Protein AF-A0A4U1GKJ1-F1 (afdb_monomer_lite)

pLDDT: mean 80.23, std 10.22, range [48.22, 91.81]

Secondary structure (DSSP, 8-state):
-EEEEEEE-HHHHHHHHHHHHHHH-SSTHHHHHHHHHHHHHHHHHHHHHHH-SS--PPEEEEEETTEEEEESSHHHHHHHHHHHHHTT---EEEEEEEETTEEEEEE--

Radius of gyration: 13.36 Å; chains: 1; bounding box: 30×27×37 Å

Foldseek 3Di:
DAWPDKQAALVRVLVVCLVVLVVAAPDPQANVQSVVLSVVLVVVQVVCVVPPPPDWFWWKWKHFHRHIDIDRDPVVVVVVQVVVVVVVRNIWIWIWTDDPNMITIGTDD

Structure (mmCIF, N/CA/C/O backbone):
data_AF-A0A4U1GKJ1-F1
#
_entry.id   AF-A0A4U1GKJ1-F1
#
loop_
_atom_site.group_PDB
_atom_site.id
_atom_site.type_symbol
_atom_site.label_atom_id
_atom_site.label_alt_id
_atom_site.label_comp_id
_atom_site.label_asym_id
_atom_site.label_entity_id
_atom_site.label_seq_id
_atom_site.pdbx_PDB_ins_code
_atom_site.Cartn_x
_atom_site.Cartn_y
_atom_site.Cartn_z
_atom_site.occupancy
_atom_site.B_iso_or_equiv
_atom_site.auth_seq_id
_atom_site.auth_comp_id
_atom_site.auth_asym_id
_atom_site.auth_atom_id
_atom_site.pdbx_PDB_model_num
ATOM 1 N N . MET A 1 1 ? -7.819 7.825 -9.983 1.00 61.06 1 MET A N 1
ATOM 2 C CA . MET A 1 1 ? -7.729 7.022 -8.746 1.00 61.06 1 MET A CA 1
ATOM 3 C C . MET A 1 1 ? -8.843 5.998 -8.770 1.00 61.06 1 MET A C 1
ATOM 5 O O . MET A 1 1 ? -9.983 6.384 -9.004 1.00 61.06 1 MET A O 1
ATOM 9 N N . ALA A 1 2 ? -8.516 4.720 -8.601 1.00 76.94 2 ALA A N 1
ATOM 10 C CA . ALA A 1 2 ? -9.495 3.637 -8.594 1.00 76.94 2 ALA A CA 1
ATOM 11 C C . ALA A 1 2 ? -9.497 2.987 -7.211 1.00 76.94 2 ALA A C 1
ATOM 13 O O . ALA A 1 2 ? -8.462 2.508 -6.744 1.00 76.94 2 ALA A O 1
ATOM 14 N N . THR A 1 3 ? -10.639 3.006 -6.529 1.00 84.19 3 THR A N 1
ATOM 15 C CA . THR A 1 3 ? -10.783 2.313 -5.249 1.00 84.19 3 THR A CA 1
ATOM 16 C C . THR A 1 3 ? -10.776 0.812 -5.503 1.00 84.19 3 THR A C 1
ATOM 18 O O . THR A 1 3 ? -11.626 0.299 -6.224 1.00 84.19 3 THR A O 1
ATOM 21 N N . ILE A 1 4 ? -9.799 0.119 -4.922 1.00 88.38 4 ILE A N 1
ATOM 22 C CA . ILE A 1 4 ? -9.590 -1.315 -5.136 1.00 88.38 4 ILE A CA 1
ATOM 23 C C . ILE A 1 4 ? -10.440 -2.124 -4.155 1.00 88.38 4 ILE A C 1
ATOM 25 O O . ILE A 1 4 ? -11.023 -3.138 -4.530 1.00 88.38 4 ILE A O 1
ATOM 29 N N . ALA A 1 5 ? -10.530 -1.677 -2.899 1.00 89.25 5 ALA A N 1
ATOM 30 C CA . ALA A 1 5 ? -11.404 -2.279 -1.897 1.00 89.25 5 ALA A CA 1
ATOM 31 C C . ALA A 1 5 ? -11.675 -1.327 -0.719 1.00 89.25 5 ALA A C 1
ATOM 33 O O . ALA A 1 5 ? -10.843 -0.487 -0.375 1.00 89.25 5 ALA A O 1
ATOM 34 N N . THR A 1 6 ? -12.833 -1.486 -0.075 1.00 90.88 6 THR A N 1
ATOM 35 C CA . THR A 1 6 ? -13.279 -0.701 1.091 1.00 90.88 6 THR A CA 1
ATOM 36 C C . THR A 1 6 ? -13.829 -1.609 2.192 1.00 90.88 6 THR A C 1
ATOM 38 O O . THR A 1 6 ? -14.013 -2.811 1.988 1.00 90.88 6 THR A O 1
ATOM 41 N N . ASN A 1 7 ? -14.104 -1.037 3.371 1.00 88.50 7 ASN A N 1
ATOM 42 C CA . ASN A 1 7 ? -14.719 -1.735 4.506 1.00 88.50 7 ASN A CA 1
ATOM 43 C C . ASN A 1 7 ? -13.944 -2.979 4.983 1.00 88.50 7 ASN A C 1
ATOM 45 O O . ASN A 1 7 ? -14.524 -3.962 5.460 1.00 88.50 7 ASN A O 1
ATOM 49 N N . LEU A 1 8 ? -12.617 -2.946 4.868 1.00 88.06 8 LEU A N 1
ATOM 50 C CA . LEU A 1 8 ? -11.751 -4.072 5.193 1.00 88.06 8 LEU A CA 1
ATOM 51 C C . LEU A 1 8 ? -11.449 -4.120 6.695 1.00 88.06 8 LEU A C 1
ATOM 53 O O . LEU A 1 8 ? -11.178 -3.105 7.335 1.00 88.06 8 LEU A O 1
ATOM 57 N N . THR A 1 9 ? -11.464 -5.322 7.266 1.00 88.69 9 THR A N 1
ATOM 58 C CA . THR A 1 9 ? -10.767 -5.593 8.533 1.00 88.69 9 THR A CA 1
ATOM 59 C C . THR A 1 9 ? -9.263 -5.645 8.274 1.00 88.69 9 THR A C 1
ATOM 61 O O . THR A 1 9 ? -8.858 -5.859 7.131 1.00 88.69 9 THR A O 1
ATOM 64 N N . LEU A 1 10 ? -8.430 -5.537 9.316 1.00 83.44 10 LEU A N 1
ATOM 65 C CA . LEU A 1 10 ? -6.976 -5.692 9.172 1.00 83.44 10 LEU A CA 1
ATOM 66 C C . LEU A 1 10 ? -6.623 -7.001 8.444 1.00 83.44 10 LEU A C 1
ATOM 68 O O . LEU A 1 10 ? -5.926 -6.981 7.442 1.00 83.44 10 LEU A O 1
ATOM 72 N N . SER A 1 11 ? -7.211 -8.130 8.848 1.00 84.69 11 SER A N 1
ATOM 73 C CA . SER A 1 11 ? -7.002 -9.425 8.180 1.00 84.69 11 SER A CA 1
ATOM 74 C C . SER A 1 11 ? -7.358 -9.428 6.685 1.00 84.69 11 SER A C 1
ATOM 76 O O . SER A 1 11 ? -6.656 -10.047 5.886 1.00 84.69 11 SER A O 1
ATOM 78 N N . LYS A 1 12 ? -8.422 -8.719 6.285 1.00 89.62 12 LYS A N 1
ATOM 79 C CA . LYS A 1 12 ? -8.823 -8.596 4.876 1.00 89.62 12 LYS A CA 1
ATOM 80 C C . LYS A 1 12 ? -7.918 -7.640 4.101 1.00 89.62 12 LYS A C 1
ATOM 82 O O . LYS A 1 12 ? -7.656 -7.896 2.931 1.00 89.62 12 LYS A O 1
ATOM 87 N N . LEU A 1 13 ? -7.416 -6.584 4.744 1.00 87.75 13 LEU A N 1
ATOM 88 C CA . LEU A 1 13 ? -6.394 -5.713 4.166 1.00 87.75 13 LEU A CA 1
ATOM 89 C C . LEU A 1 13 ? -5.125 -6.513 3.853 1.00 87.75 13 LEU A C 1
ATOM 91 O O . LEU A 1 13 ? -4.641 -6.445 2.731 1.00 87.75 13 LEU A O 1
ATOM 95 N N . ILE A 1 14 ? -4.653 -7.336 4.794 1.00 87.06 14 ILE A N 1
ATOM 96 C CA . ILE A 1 14 ? -3.470 -8.192 4.611 1.00 87.06 14 ILE A CA 1
ATOM 97 C C . ILE A 1 14 ? -3.656 -9.130 3.422 1.00 87.06 14 ILE A C 1
ATOM 99 O O . ILE A 1 14 ? -2.789 -9.221 2.556 1.00 87.06 14 ILE A O 1
ATOM 103 N N . ALA A 1 15 ? -4.798 -9.819 3.362 1.00 86.19 15 ALA A N 1
ATOM 104 C CA . ALA A 1 15 ? -5.107 -10.699 2.242 1.00 86.19 15 ALA A CA 1
ATOM 105 C C . ALA A 1 15 ? -5.084 -9.936 0.908 1.00 86.19 15 ALA A C 1
ATOM 107 O O . ALA A 1 15 ? -4.486 -10.415 -0.054 1.00 86.19 15 ALA A O 1
ATOM 108 N N . LYS A 1 16 ? -5.659 -8.725 0.873 1.00 89.62 16 LYS A N 1
ATOM 109 C CA . LYS A 1 16 ? -5.713 -7.915 -0.345 1.00 89.62 16 LYS A CA 1
ATOM 110 C C . LYS A 1 16 ? -4.347 -7.369 -0.761 1.00 89.62 16 LYS A C 1
ATOM 112 O O . LYS A 1 16 ? -4.030 -7.396 -1.944 1.00 89.62 16 LYS A O 1
ATOM 117 N N . MET A 1 17 ? -3.517 -6.935 0.186 1.00 88.00 17 MET A N 1
ATOM 118 C CA . MET A 1 17 ? -2.135 -6.526 -0.090 1.00 88.00 17 MET A CA 1
ATOM 119 C C . MET A 1 17 ? -1.323 -7.694 -0.660 1.00 88.00 17 MET A C 1
ATOM 121 O O . MET A 1 17 ? -0.610 -7.524 -1.640 1.00 88.00 17 MET A O 1
ATOM 125 N N . ARG A 1 18 ? -1.481 -8.913 -0.131 1.00 85.88 18 ARG A N 1
ATOM 126 C CA . ARG A 1 18 ? -0.790 -10.095 -0.680 1.00 85.88 18 ARG A CA 1
ATOM 127 C C . ARG A 1 18 ? -1.246 -10.444 -2.094 1.00 85.88 18 ARG A C 1
ATOM 129 O O . ARG A 1 18 ? -0.416 -10.829 -2.909 1.00 85.88 18 ARG A O 1
ATOM 136 N N . GLU A 1 19 ? -2.537 -10.313 -2.382 1.00 87.50 19 GLU A N 1
ATOM 137 C CA . GLU A 1 19 ? -3.085 -10.492 -3.732 1.00 87.50 19 GLU A CA 1
ATOM 138 C C . GLU A 1 19 ? -2.478 -9.471 -4.705 1.00 87.50 19 GLU A C 1
ATOM 140 O O . GLU A 1 19 ? -1.886 -9.864 -5.704 1.00 87.50 19 GLU A O 1
ATOM 145 N N . ILE A 1 20 ? -2.509 -8.182 -4.352 1.00 88.06 20 ILE A N 1
ATOM 146 C CA . ILE A 1 20 ? -1.944 -7.098 -5.171 1.00 88.06 20 ILE A CA 1
ATOM 147 C C . ILE A 1 20 ? -0.440 -7.284 -5.391 1.00 88.06 20 ILE A C 1
ATOM 149 O O . ILE A 1 20 ? 0.042 -7.128 -6.513 1.00 88.06 20 ILE A O 1
ATOM 153 N N . ALA A 1 21 ? 0.304 -7.624 -4.335 1.00 85.38 21 ALA A N 1
ATOM 154 C CA . ALA A 1 21 ? 1.732 -7.892 -4.431 1.00 85.38 21 ALA A CA 1
ATOM 155 C C . ALA A 1 21 ? 1.999 -9.082 -5.358 1.00 85.38 21 ALA A C 1
ATOM 157 O O . ALA A 1 21 ? 2.890 -9.002 -6.186 1.00 85.38 21 ALA A O 1
ATOM 158 N N . LYS A 1 22 ? 1.194 -10.148 -5.302 1.00 83.62 22 LYS A N 1
ATOM 159 C CA . LYS A 1 22 ? 1.332 -11.305 -6.200 1.00 83.62 22 LYS A CA 1
ATOM 160 C C . LYS A 1 22 ? 1.001 -10.982 -7.662 1.00 83.62 22 LYS A C 1
ATOM 162 O O . LYS A 1 22 ? 1.585 -11.577 -8.558 1.00 83.62 22 LYS A O 1
ATOM 167 N N . GLU A 1 23 ? 0.045 -10.091 -7.903 1.00 82.06 23 GLU A N 1
ATOM 168 C CA . GLU A 1 23 ? -0.344 -9.663 -9.254 1.00 82.06 23 GLU A CA 1
ATOM 169 C C . GLU A 1 23 ? 0.634 -8.660 -9.871 1.00 82.06 23 GLU A C 1
ATOM 171 O O . GLU A 1 23 ? 0.721 -8.554 -11.093 1.00 82.06 23 GLU A O 1
ATOM 176 N N . THR A 1 24 ? 1.324 -7.887 -9.031 1.00 73.25 24 THR A N 1
ATOM 177 C CA . THR A 1 24 ? 2.216 -6.804 -9.465 1.00 73.25 24 THR A CA 1
ATOM 178 C C . THR A 1 24 ? 3.681 -7.232 -9.459 1.00 73.25 24 THR A C 1
ATOM 180 O O . THR A 1 24 ? 4.437 -6.786 -10.311 1.00 73.25 24 THR A O 1
ATOM 183 N N . ALA A 1 25 ? 4.091 -8.079 -8.515 1.00 66.12 25 ALA A N 1
ATOM 184 C CA . ALA A 1 25 ? 5.475 -8.485 -8.354 1.00 66.12 25 ALA A CA 1
ATOM 185 C C . ALA A 1 25 ? 5.761 -9.807 -9.064 1.00 66.12 25 ALA A C 1
ATOM 187 O O . ALA A 1 25 ? 5.102 -10.821 -8.838 1.00 66.12 25 ALA A O 1
ATOM 188 N N . GLU A 1 26 ? 6.818 -9.809 -9.866 1.00 68.19 26 GLU A N 1
ATOM 189 C CA . GLU A 1 26 ? 7.356 -11.019 -10.490 1.00 68.19 26 GLU A CA 1
ATOM 190 C C . GLU A 1 26 ? 8.122 -11.894 -9.478 1.00 68.19 26 GLU A C 1
ATOM 192 O O . GLU A 1 26 ? 8.442 -13.049 -9.760 1.00 68.19 26 GLU A O 1
ATOM 197 N N . SER A 1 27 ? 8.402 -11.357 -8.284 1.00 60.94 27 SER A N 1
ATOM 198 C CA . SER A 1 27 ? 9.306 -11.942 -7.301 1.00 60.94 27 SER A CA 1
ATOM 199 C C . SER A 1 27 ? 8.673 -12.169 -5.930 1.00 60.94 27 SER A C 1
ATOM 201 O O . SER A 1 27 ? 7.904 -11.361 -5.407 1.00 60.94 27 SER A O 1
ATOM 203 N N . THR A 1 28 ? 9.071 -13.268 -5.286 1.00 66.00 28 THR A N 1
ATOM 204 C CA . THR A 1 28 ? 8.632 -13.645 -3.935 1.00 66.00 28 THR A CA 1
ATOM 205 C C . THR A 1 28 ? 9.072 -12.666 -2.844 1.00 66.00 28 THR A C 1
ATOM 207 O O . THR A 1 28 ? 8.474 -12.672 -1.769 1.00 66.00 28 THR A O 1
ATOM 210 N N . TYR A 1 29 ? 10.072 -11.812 -3.098 1.00 68.94 29 TYR A N 1
ATOM 211 C CA . TYR A 1 29 ? 10.543 -10.808 -2.132 1.00 68.94 29 TYR A CA 1
ATOM 212 C C . TYR A 1 29 ? 9.469 -9.765 -1.796 1.00 68.94 29 TYR A C 1
ATOM 214 O O . TYR A 1 29 ? 9.273 -9.449 -0.624 1.00 68.94 29 TYR A O 1
ATOM 222 N N . ALA A 1 30 ? 8.665 -9.351 -2.779 1.00 67.06 30 ALA A N 1
ATOM 223 C CA . ALA A 1 30 ? 7.553 -8.426 -2.556 1.00 67.06 30 ALA A CA 1
ATOM 224 C C . ALA A 1 30 ? 6.482 -8.980 -1.602 1.00 67.06 30 ALA A C 1
ATOM 226 O O . ALA A 1 30 ? 5.809 -8.223 -0.907 1.00 67.06 30 ALA A O 1
ATOM 227 N N . LEU A 1 31 ? 6.327 -10.306 -1.525 1.00 69.81 31 LEU A N 1
ATOM 228 C CA . LEU A 1 31 ? 5.392 -10.932 -0.588 1.00 69.81 31 LEU A CA 1
ATOM 229 C C . LEU A 1 31 ? 5.898 -10.885 0.859 1.00 69.81 31 LEU A C 1
ATOM 231 O O . LEU A 1 31 ? 5.078 -10.860 1.776 1.00 69.81 31 LEU A O 1
ATOM 235 N N . SER A 1 32 ? 7.219 -10.907 1.059 1.00 71.31 32 SER A N 1
ATOM 236 C CA . SER A 1 32 ? 7.841 -10.802 2.381 1.00 71.31 32 SER A CA 1
ATOM 237 C C . SER A 1 32 ? 7.812 -9.361 2.885 1.00 71.31 32 SER A C 1
ATOM 239 O O . SER A 1 32 ? 7.391 -9.124 4.016 1.00 71.31 32 SER A O 1
ATOM 241 N N . ASP A 1 33 ? 8.174 -8.400 2.034 1.00 76.25 33 ASP A N 1
ATOM 242 C CA . ASP A 1 33 ? 8.138 -6.971 2.374 1.00 76.25 33 ASP A CA 1
ATOM 243 C C . ASP A 1 33 ? 6.710 -6.513 2.703 1.00 76.25 33 ASP A C 1
ATOM 245 O O . ASP A 1 33 ? 6.489 -5.816 3.693 1.00 76.25 33 ASP A O 1
ATOM 249 N N . ALA A 1 34 ? 5.708 -7.014 1.970 1.00 78.19 34 ALA A N 1
ATOM 250 C CA . ALA A 1 34 ? 4.310 -6.681 2.229 1.00 78.19 34 ALA A CA 1
ATOM 251 C C . ALA A 1 34 ? 3.833 -7.121 3.626 1.00 78.19 34 ALA A C 1
ATOM 253 O O . ALA A 1 34 ? 2.943 -6.491 4.195 1.00 78.19 34 ALA A O 1
ATOM 254 N N . LEU A 1 35 ? 4.398 -8.196 4.193 1.00 75.44 35 LEU A N 1
ATOM 255 C CA . LEU A 1 35 ? 4.082 -8.623 5.562 1.00 75.44 35 LEU A CA 1
ATOM 256 C C . LEU A 1 35 ? 4.686 -7.676 6.604 1.00 75.44 35 LEU A C 1
ATOM 258 O O . LEU A 1 35 ? 4.033 -7.389 7.607 1.00 75.44 35 LEU A O 1
ATOM 262 N N . TYR A 1 36 ? 5.896 -7.176 6.354 1.00 79.38 36 TYR A N 1
ATOM 263 C CA . TYR A 1 36 ? 6.531 -6.178 7.211 1.00 79.38 36 TYR A CA 1
ATOM 264 C C . TYR A 1 36 ? 5.772 -4.845 7.166 1.00 79.38 36 TYR A C 1
ATOM 266 O O . TYR A 1 36 ? 5.433 -4.289 8.210 1.00 79.38 36 TYR A O 1
ATOM 274 N N . ASP A 1 37 ? 5.398 -4.387 5.968 1.00 82.38 37 ASP A N 1
ATOM 275 C CA 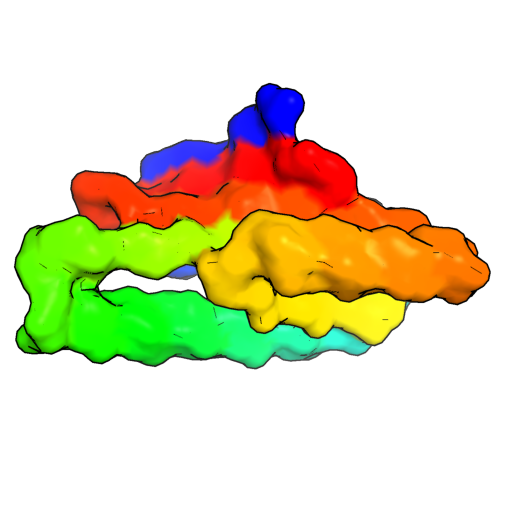. ASP A 1 37 ? 4.595 -3.173 5.776 1.00 82.38 37 ASP A CA 1
ATOM 276 C C . ASP A 1 37 ? 3.251 -3.263 6.517 1.00 82.38 37 ASP A C 1
ATOM 278 O O . ASP A 1 37 ? 2.818 -2.320 7.180 1.00 82.38 37 ASP A O 1
ATOM 282 N N . VAL A 1 38 ? 2.600 -4.428 6.459 1.00 78.94 38 VAL A N 1
ATOM 283 C CA . VAL A 1 38 ? 1.373 -4.728 7.210 1.00 78.94 38 VAL A CA 1
ATOM 284 C C . VAL A 1 38 ? 1.572 -4.594 8.715 1.00 78.94 38 VAL A C 1
ATOM 286 O O . VAL A 1 38 ? 0.707 -4.040 9.400 1.00 78.94 38 VAL A O 1
ATOM 289 N N . GLN A 1 39 ? 2.675 -5.129 9.238 1.00 78.31 39 GLN A N 1
ATOM 290 C CA . GLN A 1 39 ? 2.964 -5.066 10.664 1.00 78.31 39 GLN A CA 1
ATOM 291 C C . GLN A 1 39 ? 3.144 -3.610 11.103 1.00 78.31 39 GLN A C 1
ATOM 293 O O . GLN A 1 39 ? 2.557 -3.195 12.100 1.00 78.31 39 GLN A O 1
ATOM 298 N N . LEU A 1 40 ? 3.830 -2.806 10.289 1.00 81.94 40 LEU A N 1
ATOM 299 C CA . LEU A 1 40 ? 4.019 -1.380 10.536 1.00 81.94 40 LEU A CA 1
ATOM 300 C C . LEU A 1 40 ? 2.694 -0.590 10.515 1.00 81.94 40 LEU A C 1
ATOM 302 O O . LEU A 1 40 ? 2.501 0.318 11.328 1.00 81.94 40 LEU A O 1
ATOM 306 N N . ILE A 1 41 ? 1.748 -0.946 9.634 1.00 81.62 41 ILE A N 1
ATOM 307 C CA . ILE A 1 41 ? 0.384 -0.374 9.633 1.00 81.62 41 ILE A CA 1
ATOM 308 C C . ILE A 1 41 ? -0.352 -0.733 10.930 1.00 81.62 41 ILE A C 1
ATOM 310 O O . ILE A 1 41 ? -1.038 0.115 11.505 1.00 81.62 41 ILE A O 1
ATOM 314 N N . ALA A 1 42 ? -0.239 -1.985 11.380 1.00 77.06 42 ALA A N 1
ATOM 315 C CA . ALA A 1 42 ? -0.923 -2.474 12.574 1.00 77.06 42 ALA A CA 1
ATOM 316 C C . ALA A 1 42 ? -0.378 -1.828 13.860 1.00 77.06 42 ALA A C 1
ATOM 318 O O . ALA A 1 42 ? -1.161 -1.367 14.691 1.00 77.06 42 ALA A O 1
ATOM 319 N N . GLU A 1 43 ? 0.945 -1.725 13.991 1.00 78.12 43 GLU A N 1
ATOM 320 C CA . GLU A 1 43 ? 1.613 -1.084 15.131 1.00 78.12 43 GLU A CA 1
ATOM 321 C C . GLU 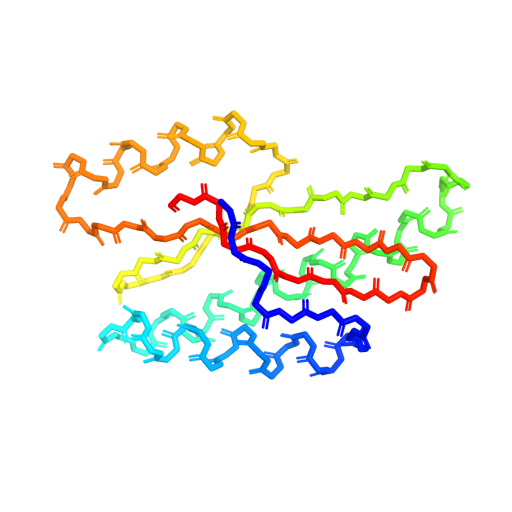A 1 43 ? 1.253 0.406 15.219 1.00 78.12 43 GLU A C 1
ATOM 323 O O . GLU A 1 43 ? 0.800 0.881 16.265 1.00 78.12 43 GLU A O 1
ATOM 328 N N . ASN A 1 44 ? 1.331 1.129 14.095 1.00 74.06 44 ASN A N 1
ATOM 329 C CA . ASN A 1 44 ? 0.918 2.531 14.048 1.00 74.06 44 ASN A CA 1
ATOM 330 C C . ASN A 1 44 ? -0.579 2.707 14.328 1.00 74.06 44 ASN A C 1
ATOM 332 O O . ASN A 1 44 ? -0.967 3.692 14.956 1.00 74.06 44 ASN A O 1
ATOM 336 N N . HIS A 1 45 ? -1.437 1.776 13.899 1.00 72.50 45 HIS A N 1
ATOM 337 C CA . HIS A 1 45 ? -2.865 1.823 14.214 1.00 72.50 45 HIS A CA 1
ATOM 338 C C . HIS A 1 45 ? -3.113 1.747 15.727 1.00 72.50 45 HIS A C 1
ATOM 340 O O . HIS A 1 45 ? -3.871 2.556 16.269 1.00 72.50 45 HIS A O 1
ATOM 346 N N . GLU A 1 46 ? -2.459 0.816 16.423 1.00 68.19 46 GLU A N 1
ATOM 347 C CA . GLU A 1 46 ? -2.591 0.695 17.876 1.00 68.19 46 GLU A CA 1
ATOM 348 C C . GLU A 1 46 ? -2.058 1.918 18.617 1.00 68.19 46 GLU A C 1
ATOM 350 O O . GLU A 1 46 ? -2.693 2.379 19.570 1.00 68.19 46 GLU A O 1
ATOM 355 N N . GLN A 1 47 ? -0.917 2.453 18.183 1.00 65.62 47 GLN A N 1
ATOM 356 C CA . GLN A 1 47 ? -0.314 3.632 18.795 1.00 65.62 47 GLN A CA 1
ATOM 357 C C . GLN A 1 47 ? -1.177 4.878 18.577 1.00 65.62 47 GLN A C 1
ATOM 359 O O . GLN A 1 47 ? -1.504 5.586 19.529 1.00 65.62 47 GLN A O 1
ATOM 364 N N . THR A 1 48 ? -1.668 5.081 17.354 1.00 64.25 48 THR A N 1
ATOM 365 C CA . THR A 1 48 ? -2.544 6.212 17.030 1.00 64.25 48 THR A CA 1
ATOM 366 C C . THR A 1 48 ? -3.865 6.131 17.798 1.00 64.25 48 THR A C 1
ATOM 368 O O . THR A 1 48 ? -4.329 7.137 18.322 1.00 64.25 48 THR A O 1
ATOM 371 N N . ARG A 1 49 ? -4.440 4.930 17.970 1.00 64.12 49 ARG A N 1
ATOM 372 C CA . ARG A 1 49 ? -5.642 4.723 18.797 1.00 64.12 49 ARG A CA 1
ATOM 373 C C . ARG A 1 49 ? -5.414 5.065 20.276 1.00 64.12 49 ARG A C 1
ATOM 375 O O . ARG A 1 49 ? -6.360 5.472 20.950 1.00 64.12 49 ARG A O 1
ATOM 382 N N . LYS A 1 50 ? -4.194 4.871 20.786 1.00 60.84 50 LYS A N 1
ATOM 383 C CA . LYS A 1 50 ? -3.813 5.178 22.175 1.00 60.84 50 LYS A CA 1
ATOM 384 C C . LYS A 1 50 ? -3.519 6.668 22.383 1.00 60.84 50 LYS A C 1
ATOM 386 O O . LYS A 1 50 ? -3.861 7.194 23.438 1.00 60.84 50 LYS A O 1
ATOM 391 N N . GLU A 1 51 ? -2.923 7.338 21.397 1.00 58.34 51 GLU A N 1
ATOM 392 C CA . GLU A 1 51 ? -2.336 8.678 21.561 1.00 58.34 51 GLU A CA 1
ATOM 393 C C . GLU A 1 51 ? -3.121 9.810 20.870 1.00 58.34 51 GLU A C 1
ATOM 395 O O . GLU A 1 51 ? -3.066 10.954 21.322 1.00 58.34 51 GLU A O 1
ATOM 400 N N . ALA A 1 52 ? -3.902 9.531 19.819 1.00 51.97 52 ALA A N 1
ATOM 401 C CA . ALA A 1 52 ? -4.574 10.555 19.019 1.00 51.97 52 ALA A CA 1
ATOM 402 C C . ALA A 1 52 ? -6.054 10.220 18.761 1.00 51.97 52 ALA A C 1
ATOM 404 O O . ALA A 1 52 ? -6.399 9.250 18.096 1.00 51.97 52 ALA A O 1
ATOM 405 N N . LYS A 1 53 ? -6.968 11.088 19.219 1.00 51.59 53 LYS A N 1
ATOM 406 C CA . LYS A 1 53 ? -8.414 10.966 18.926 1.00 51.59 53 LYS A CA 1
ATOM 407 C C . LYS A 1 53 ? -8.799 11.317 17.477 1.00 51.59 53 LYS A C 1
ATOM 409 O O . LYS A 1 53 ? -9.927 11.037 17.092 1.00 51.59 53 LYS A O 1
ATOM 414 N N . TRP A 1 54 ? -7.909 11.954 16.707 1.00 48.22 54 TRP A N 1
ATOM 415 C CA . TRP A 1 54 ? -8.268 12.656 15.459 1.00 48.22 54 TRP A CA 1
ATOM 416 C C . TRP A 1 54 ? -7.305 12.461 14.288 1.00 48.22 54 TRP A C 1
ATOM 418 O O . TRP A 1 54 ? -7.600 12.905 13.182 1.00 48.22 54 TRP A O 1
ATOM 428 N N . TYR A 1 55 ? -6.154 11.830 14.509 1.00 52.47 55 TYR A N 1
ATOM 429 C CA . TYR A 1 55 ? -5.227 11.542 13.426 1.00 52.47 55 TYR A CA 1
ATOM 430 C C . TYR A 1 55 ? -5.469 10.110 12.989 1.00 52.47 55 TYR A C 1
ATOM 432 O O . TYR A 1 55 ? -5.448 9.214 13.823 1.00 52.47 55 TYR A O 1
ATOM 440 N N . ILE A 1 56 ? -5.731 9.889 11.707 1.00 56.31 56 ILE A N 1
ATOM 441 C CA . ILE A 1 56 ? -5.740 8.541 11.162 1.00 56.31 56 ILE A CA 1
ATOM 442 C C . ILE A 1 56 ? -4.700 8.500 10.048 1.00 56.31 56 ILE A C 1
ATOM 444 O O . ILE A 1 56 ? -4.898 9.162 9.024 1.00 56.31 56 ILE A O 1
ATOM 448 N N . PRO A 1 57 ? -3.570 7.793 10.232 1.00 66.19 57 PRO A N 1
ATOM 449 C CA . PRO A 1 57 ? -2.515 7.801 9.239 1.00 66.19 57 PRO A CA 1
ATOM 450 C C . PRO A 1 57 ? -3.038 7.180 7.943 1.00 66.19 57 PRO A C 1
ATOM 452 O O . PRO A 1 57 ? -3.493 6.036 7.907 1.00 66.19 57 PRO A O 1
ATOM 455 N N . SER A 1 58 ? -3.008 7.971 6.871 1.00 77.62 58 SER A N 1
ATOM 456 C CA . SER A 1 58 ? -3.056 7.429 5.519 1.00 77.62 58 SER A CA 1
ATOM 457 C C . SER A 1 58 ? -1.639 7.017 5.153 1.00 77.62 58 SER A C 1
ATOM 459 O O . SER A 1 58 ? -0.743 7.856 5.162 1.00 77.62 58 SER A O 1
ATOM 461 N N . PHE A 1 59 ? -1.452 5.746 4.824 1.00 87.19 59 PHE A N 1
ATOM 462 C CA . PHE A 1 59 ? -0.180 5.233 4.337 1.00 87.19 59 PHE A CA 1
ATOM 463 C C . PHE A 1 59 ? -0.199 5.154 2.817 1.00 87.19 59 PHE A C 1
ATOM 465 O O . PHE A 1 59 ? -1.241 4.920 2.202 1.00 87.19 59 PHE A O 1
ATOM 472 N N . TYR A 1 60 ? 0.966 5.320 2.213 1.00 89.38 60 TYR A N 1
ATOM 473 C CA . TYR A 1 60 ? 1.189 5.134 0.791 1.00 89.38 60 TYR A CA 1
ATOM 474 C C . TYR A 1 60 ? 2.070 3.906 0.620 1.00 89.38 60 TYR A C 1
ATOM 476 O O . TYR A 1 60 ? 3.249 3.913 0.960 1.00 89.38 60 TYR A O 1
ATOM 484 N N . TRP A 1 61 ? 1.460 2.831 0.149 1.00 91.06 61 TRP A N 1
ATOM 485 C CA . TRP A 1 61 ? 2.094 1.549 -0.082 1.00 91.06 61 TRP A CA 1
ATOM 486 C C . TRP A 1 61 ? 2.491 1.439 -1.550 1.00 91.06 61 TRP A C 1
ATOM 488 O O . TRP A 1 61 ? 1.641 1.437 -2.441 1.00 91.06 61 TRP A O 1
ATOM 498 N N . CYS A 1 62 ? 3.791 1.386 -1.793 1.00 89.88 62 CYS A N 1
ATOM 499 C CA . CYS A 1 62 ? 4.391 1.302 -3.110 1.00 89.88 62 CYS A CA 1
ATOM 500 C C . CYS A 1 62 ? 4.818 -0.143 -3.374 1.00 89.88 62 CYS A C 1
ATOM 502 O O . CYS A 1 62 ? 5.428 -0.787 -2.522 1.00 89.88 62 CYS A O 1
ATOM 504 N N . VAL A 1 63 ? 4.504 -0.656 -4.556 1.00 88.00 63 VAL A N 1
ATOM 505 C CA . VAL A 1 63 ? 4.750 -2.042 -4.958 1.00 88.00 63 VAL A CA 1
ATOM 506 C C . VAL A 1 63 ? 5.563 -2.029 -6.241 1.00 88.00 63 VAL A C 1
ATOM 508 O O . VAL A 1 63 ? 5.167 -1.382 -7.206 1.00 88.00 63 VAL A O 1
ATOM 511 N N . ARG A 1 64 ? 6.683 -2.749 -6.257 1.00 85.69 64 ARG A N 1
ATOM 512 C CA . ARG A 1 64 ? 7.561 -2.923 -7.423 1.00 85.69 64 ARG A CA 1
ATOM 513 C C . ARG A 1 64 ? 7.816 -4.410 -7.668 1.00 85.69 64 ARG A C 1
ATOM 515 O O . ARG A 1 64 ? 7.435 -5.248 -6.848 1.00 85.69 64 ARG A O 1
ATOM 522 N N . ASN A 1 65 ? 8.489 -4.742 -8.766 1.00 78.69 65 ASN A N 1
ATOM 523 C CA . ASN A 1 65 ? 8.706 -6.135 -9.167 1.00 78.69 65 ASN A CA 1
ATOM 524 C C . ASN A 1 65 ? 9.403 -6.981 -8.090 1.00 78.69 65 ASN A C 1
ATOM 526 O O . ASN A 1 65 ? 9.080 -8.159 -7.940 1.00 78.69 65 ASN A O 1
ATOM 530 N N . ASN A 1 66 ? 10.323 -6.380 -7.329 1.00 79.88 66 ASN A N 1
ATOM 531 C CA . ASN A 1 66 ? 11.165 -7.073 -6.349 1.00 79.88 66 ASN A CA 1
ATOM 532 C C . ASN A 1 66 ? 10.957 -6.653 -4.890 1.00 79.88 66 ASN A C 1
ATOM 534 O O . ASN A 1 66 ? 11.767 -7.014 -4.040 1.00 79.88 66 ASN A O 1
ATOM 538 N N . GLY A 1 67 ? 9.906 -5.907 -4.562 1.00 83.75 67 GLY A N 1
ATOM 539 C CA . GLY A 1 67 ? 9.708 -5.476 -3.182 1.00 83.75 67 GLY A CA 1
ATOM 540 C C . GLY A 1 67 ? 8.498 -4.584 -2.989 1.00 83.75 67 GLY A C 1
ATOM 541 O O . GLY A 1 67 ? 7.822 -4.196 -3.946 1.00 83.75 67 GLY A O 1
ATOM 542 N N . THR A 1 68 ? 8.260 -4.217 -1.739 1.00 88.69 68 THR A N 1
ATOM 543 C CA . THR A 1 68 ? 7.269 -3.200 -1.387 1.00 88.69 68 THR A CA 1
ATOM 544 C C . THR A 1 68 ? 7.867 -2.180 -0.437 1.00 88.69 68 THR A C 1
ATOM 546 O O . THR A 1 68 ? 8.920 -2.400 0.162 1.00 88.69 68 THR A O 1
ATOM 549 N N . HIS A 1 69 ? 7.240 -1.013 -0.361 1.00 86.81 69 HIS A N 1
ATOM 550 C CA . HIS A 1 69 ? 7.671 0.031 0.546 1.00 86.81 69 HIS A CA 1
ATOM 551 C C . HIS A 1 69 ? 6.491 0.861 1.023 1.00 86.81 69 HIS A C 1
ATOM 553 O O . HIS A 1 69 ? 5.684 1.326 0.217 1.00 86.81 69 HIS A O 1
ATOM 559 N N . ILE A 1 70 ? 6.400 1.079 2.331 1.00 87.38 70 ILE A N 1
ATOM 560 C CA . ILE A 1 70 ? 5.364 1.915 2.923 1.00 87.38 70 ILE A CA 1
ATOM 561 C C . ILE A 1 70 ? 5.909 3.275 3.353 1.00 87.38 70 ILE A C 1
ATOM 563 O O . ILE A 1 70 ? 6.949 3.385 3.998 1.00 87.38 70 ILE A O 1
ATOM 567 N N . LEU A 1 71 ? 5.183 4.326 2.985 1.00 87.50 71 LEU A N 1
ATOM 568 C CA . LEU A 1 71 ? 5.546 5.717 3.220 1.00 87.50 71 LEU A CA 1
ATOM 569 C C . LEU A 1 71 ? 4.376 6.468 3.856 1.00 87.50 71 LEU A C 1
ATOM 571 O O . LEU A 1 71 ? 3.208 6.128 3.658 1.00 87.50 71 LEU A O 1
ATOM 575 N N . ASN A 1 72 ? 4.683 7.510 4.625 1.00 82.31 72 ASN A N 1
ATOM 576 C CA . ASN A 1 72 ? 3.680 8.231 5.414 1.00 82.31 72 ASN A CA 1
ATOM 577 C C . ASN A 1 72 ? 3.021 9.374 4.637 1.00 82.31 72 ASN A C 1
ATOM 579 O O . ASN A 1 72 ? 1.942 9.836 5.005 1.00 82.31 72 ASN A O 1
ATOM 583 N N . THR A 1 73 ? 3.652 9.846 3.559 1.00 82.88 73 THR A N 1
ATOM 584 C CA . THR A 1 73 ? 3.143 10.972 2.774 1.00 82.88 73 THR A CA 1
ATOM 585 C C . THR A 1 73 ? 3.112 10.674 1.279 1.00 82.88 73 THR A C 1
ATOM 587 O O . THR A 1 73 ? 3.952 9.953 0.741 1.00 82.88 73 THR A O 1
ATOM 590 N N . MET A 1 74 ? 2.162 11.301 0.577 1.00 83.75 74 MET A N 1
ATOM 591 C CA . MET A 1 74 ? 2.064 11.202 -0.883 1.00 83.75 74 MET A CA 1
ATOM 592 C C . MET A 1 74 ? 3.311 11.764 -1.567 1.00 83.75 74 MET A C 1
ATOM 594 O O . MET A 1 74 ? 3.708 11.282 -2.620 1.00 83.75 74 MET A O 1
ATOM 598 N N . VAL A 1 75 ? 3.927 12.791 -0.973 1.00 85.56 75 VAL A N 1
ATOM 599 C CA . VAL A 1 75 ? 5.121 13.444 -1.521 1.00 85.56 75 VAL A CA 1
ATOM 600 C C . VAL A 1 75 ? 6.314 12.494 -1.489 1.00 85.56 75 VAL A C 1
ATOM 602 O O . VAL A 1 75 ? 7.046 12.409 -2.471 1.00 85.56 75 VAL A O 1
ATOM 605 N N . GLU A 1 76 ? 6.508 11.765 -0.389 1.00 86.81 76 GLU A N 1
ATOM 606 C CA . GLU A 1 76 ? 7.546 10.734 -0.301 1.00 86.81 76 GLU A CA 1
ATOM 607 C C . GLU A 1 76 ? 7.270 9.597 -1.281 1.00 86.81 76 GLU A C 1
ATOM 609 O O . GLU A 1 76 ? 8.174 9.204 -2.013 1.00 86.81 76 GLU A O 1
ATOM 614 N N . ALA A 1 77 ? 6.021 9.126 -1.355 1.00 85.88 77 ALA A N 1
ATOM 615 C CA . ALA A 1 77 ? 5.634 8.064 -2.279 1.00 85.88 77 ALA A CA 1
ATOM 616 C C . ALA A 1 77 ? 5.842 8.451 -3.744 1.00 85.88 77 ALA A C 1
ATOM 618 O O . ALA A 1 77 ? 6.391 7.668 -4.511 1.00 85.88 77 ALA A O 1
ATOM 619 N N . ALA A 1 78 ? 5.493 9.681 -4.125 1.00 85.38 78 ALA A N 1
ATOM 620 C CA . ALA A 1 78 ? 5.720 10.188 -5.473 1.00 85.38 78 ALA A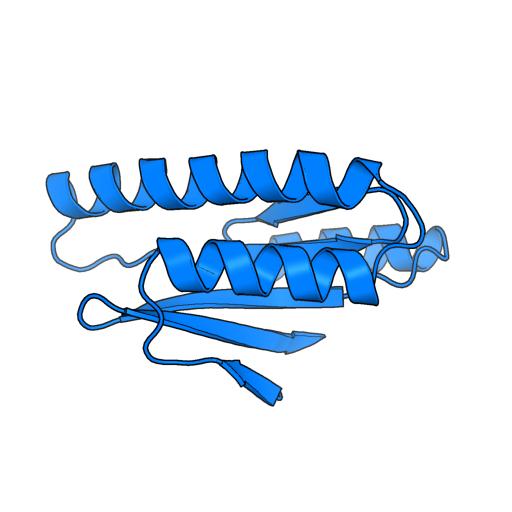 CA 1
ATOM 621 C C . ALA A 1 78 ? 7.217 10.313 -5.798 1.00 85.38 78 ALA A C 1
ATOM 623 O O . ALA A 1 78 ? 7.640 9.931 -6.887 1.00 85.38 78 ALA A O 1
ATOM 624 N N . LYS A 1 79 ? 8.034 10.808 -4.856 1.00 88.12 79 LYS A N 1
ATOM 625 C CA . LYS A 1 79 ? 9.496 10.882 -5.029 1.00 88.12 79 LYS A CA 1
ATOM 626 C C . LYS A 1 79 ? 10.114 9.497 -5.195 1.00 88.12 79 LYS A C 1
ATOM 628 O O . LYS A 1 79 ? 10.933 9.303 -6.087 1.00 88.12 79 LYS A O 1
ATOM 633 N N . TRP A 1 80 ? 9.705 8.552 -4.354 1.00 87.94 80 TRP A N 1
ATOM 634 C CA . TRP A 1 80 ? 10.163 7.171 -4.429 1.00 87.94 80 TRP A CA 1
ATOM 635 C C . TRP A 1 80 ? 9.737 6.521 -5.749 1.00 87.94 80 TRP A C 1
ATOM 637 O O . TRP A 1 80 ? 10.574 5.959 -6.448 1.00 87.94 80 TRP A O 1
ATOM 647 N N . SER A 1 81 ? 8.471 6.681 -6.144 1.00 86.12 81 SER A N 1
ATOM 648 C CA . SER A 1 81 ? 7.938 6.161 -7.409 1.00 86.12 81 SER A CA 1
ATOM 649 C C . SER A 1 81 ? 8.733 6.679 -8.606 1.00 86.12 81 SER A C 1
ATOM 651 O O . SER A 1 81 ? 9.214 5.891 -9.413 1.00 86.12 81 SER A O 1
ATOM 653 N N . ALA A 1 82 ? 8.975 7.992 -8.671 1.00 86.12 82 ALA A N 1
ATOM 654 C CA . ALA A 1 82 ? 9.750 8.605 -9.748 1.00 86.12 82 ALA A CA 1
ATOM 655 C C . ALA A 1 82 ? 11.196 8.077 -9.817 1.00 86.12 82 ALA A C 1
ATOM 657 O O . ALA A 1 82 ? 11.741 7.894 -10.906 1.00 86.12 82 ALA A O 1
ATOM 658 N N . GLN A 1 83 ? 11.820 7.800 -8.667 1.00 87.12 83 GLN A N 1
ATOM 659 C CA . GLN A 1 83 ? 13.149 7.187 -8.626 1.00 87.12 83 GLN A CA 1
ATOM 660 C C . GLN A 1 83 ? 13.130 5.763 -9.205 1.00 87.12 83 GLN A C 1
ATOM 662 O O . GLN A 1 83 ? 14.015 5.398 -9.972 1.00 87.12 83 GLN A O 1
ATOM 667 N N . GLN A 1 84 ? 12.114 4.968 -8.873 1.00 85.25 84 GLN A N 1
ATOM 668 C CA . GLN A 1 84 ? 11.991 3.582 -9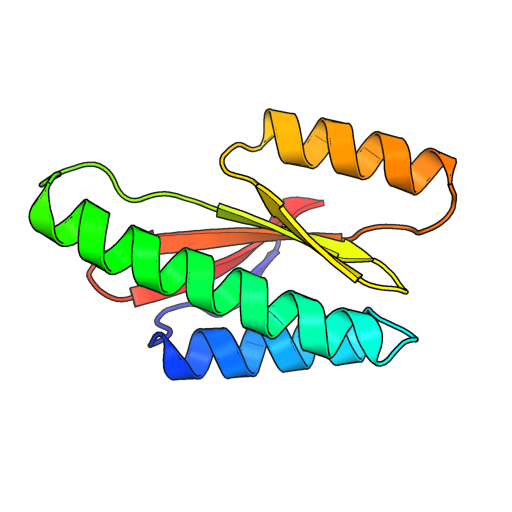.333 1.00 85.25 84 GLN A CA 1
ATOM 669 C C . GLN A 1 84 ? 11.555 3.475 -10.806 1.00 85.25 84 GLN A C 1
ATOM 671 O O . GLN A 1 84 ? 11.969 2.558 -11.515 1.00 85.25 84 GLN A O 1
ATOM 676 N N . GLU A 1 85 ? 10.782 4.437 -11.314 1.00 81.62 85 GLU A N 1
ATOM 677 C CA . GLU A 1 85 ? 10.501 4.568 -12.750 1.00 81.62 85 GLU A CA 1
ATOM 678 C C . GLU A 1 85 ? 11.782 4.803 -13.561 1.00 81.62 85 GLU A C 1
ATOM 680 O O . GLU A 1 85 ? 11.958 4.193 -14.618 1.00 81.62 85 GLU A O 1
ATOM 685 N N . ALA A 1 86 ? 12.712 5.621 -13.051 1.00 80.75 86 ALA A N 1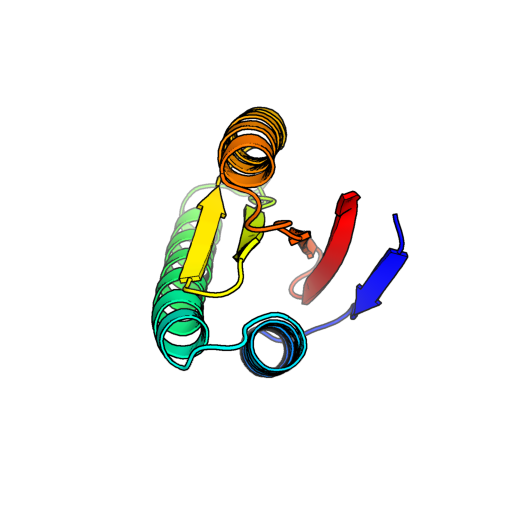
ATOM 686 C CA . ALA A 1 86 ? 14.021 5.819 -13.679 1.00 80.75 86 ALA A CA 1
ATOM 687 C C . ALA A 1 86 ? 14.852 4.520 -13.729 1.00 80.75 86 ALA A C 1
ATOM 689 O O . ALA A 1 86 ? 15.644 4.321 -14.652 1.00 80.75 86 ALA A O 1
ATOM 690 N N . GLU A 1 87 ? 14.618 3.610 -12.780 1.00 81.12 87 GLU A N 1
ATOM 691 C CA . GLU A 1 87 ? 15.205 2.265 -12.710 1.00 81.12 87 GLU A CA 1
ATOM 692 C C . GLU A 1 87 ? 14.420 1.218 -13.535 1.00 81.12 87 GLU A C 1
ATOM 694 O O . GLU A 1 87 ? 14.816 0.056 -13.593 1.00 81.12 87 GLU A O 1
ATOM 699 N N . LYS A 1 88 ? 13.354 1.628 -14.247 1.00 79.12 88 LYS A N 1
ATOM 700 C CA . LYS A 1 88 ? 12.462 0.782 -15.070 1.00 79.12 88 LYS A CA 1
ATOM 701 C C . LYS A 1 88 ? 11.694 -0.295 -14.289 1.00 79.12 88 LYS A C 1
ATOM 703 O O . LYS A 1 88 ? 11.260 -1.280 -14.880 1.00 79.12 88 LYS A O 1
ATOM 708 N N . GLU A 1 89 ? 11.471 -0.092 -12.992 1.00 76.62 89 GLU A N 1
ATOM 709 C CA . GLU A 1 89 ? 10.733 -1.035 -12.133 1.00 76.62 89 GLU A CA 1
ATOM 710 C C . GLU A 1 89 ? 9.202 -0.851 -12.179 1.00 76.62 89 GLU A C 1
ATOM 712 O O . GLU A 1 89 ? 8.477 -1.666 -11.615 1.00 76.62 89 GLU A O 1
ATOM 717 N N . ASN A 1 90 ? 8.711 0.198 -12.857 1.00 78.19 90 ASN A N 1
ATOM 718 C CA . ASN A 1 90 ? 7.289 0.542 -13.030 1.00 78.19 90 ASN A CA 1
ATOM 719 C C . ASN A 1 90 ? 6.440 0.351 -11.749 1.00 78.19 90 ASN A C 1
ATOM 721 O O . ASN A 1 90 ? 5.517 -0.475 -11.722 1.00 78.19 90 ASN A O 1
ATOM 725 N N . PRO A 1 91 ? 6.784 1.068 -10.666 1.00 86.19 91 PRO A N 1
ATOM 726 C CA . PRO A 1 91 ? 6.123 0.926 -9.377 1.00 86.19 91 PRO A CA 1
ATOM 727 C C . PRO A 1 91 ? 4.636 1.293 -9.450 1.00 86.19 91 PRO A C 1
ATOM 729 O O . PRO A 1 91 ? 4.232 2.195 -10.175 1.00 86.19 91 PRO A O 1
ATOM 732 N N . ARG A 1 92 ? 3.823 0.624 -8.632 1.00 89.06 92 ARG A N 1
ATOM 733 C CA . ARG A 1 92 ? 2.419 0.972 -8.388 1.00 89.06 92 ARG A CA 1
ATOM 734 C C . ARG A 1 92 ? 2.255 1.500 -6.977 1.00 89.06 92 ARG A C 1
ATOM 736 O O . ARG A 1 92 ? 2.685 0.858 -6.020 1.00 89.06 92 ARG A O 1
ATOM 743 N N . VAL A 1 93 ? 1.574 2.623 -6.831 1.00 90.25 93 VAL A N 1
ATOM 744 C CA . VAL A 1 93 ? 1.326 3.290 -5.558 1.00 90.25 93 VAL A CA 1
ATOM 745 C C . VAL A 1 93 ? -0.143 3.141 -5.173 1.00 90.25 93 VAL A C 1
ATOM 747 O O . VAL A 1 93 ? -1.075 3.461 -5.919 1.00 90.25 93 VAL A O 1
ATOM 750 N N . TYR A 1 94 ? -0.355 2.683 -3.945 1.00 91.31 94 TYR A N 1
ATOM 751 C CA . TYR A 1 94 ? -1.658 2.516 -3.326 1.00 91.31 94 TYR A CA 1
ATOM 752 C C . TYR A 1 94 ? -1.741 3.371 -2.070 1.00 91.31 94 TYR A C 1
ATOM 754 O O . TYR A 1 94 ? -0.839 3.380 -1.241 1.00 91.31 94 TYR A O 1
ATOM 762 N N . ARG A 1 95 ? -2.858 4.060 -1.881 1.00 91.31 95 ARG A N 1
ATOM 763 C CA . ARG A 1 95 ? -3.191 4.707 -0.617 1.00 91.31 95 ARG A CA 1
ATOM 764 C C . ARG A 1 95 ? -3.994 3.740 0.242 1.00 91.31 95 ARG A C 1
ATOM 766 O O . ARG A 1 95 ? -5.042 3.261 -0.192 1.00 91.31 95 ARG A O 1
ATOM 773 N N . ILE A 1 96 ? -3.520 3.498 1.456 1.00 90.12 96 ILE A N 1
ATOM 774 C CA . ILE A 1 96 ? -4.227 2.769 2.504 1.00 90.12 96 ILE A CA 1
ATOM 775 C C . ILE A 1 96 ? -4.758 3.798 3.494 1.00 90.12 96 ILE A C 1
ATOM 777 O O . ILE A 1 96 ? -3.991 4.542 4.106 1.00 90.12 96 ILE A O 1
ATOM 781 N N . SER A 1 97 ? -6.074 3.841 3.653 1.00 87.19 97 SER A N 1
ATOM 782 C CA . SER A 1 97 ? -6.741 4.740 4.595 1.00 87.19 97 SER A CA 1
ATOM 783 C C . SER A 1 97 ? -7.563 3.940 5.586 1.00 87.19 97 SER A C 1
ATOM 785 O O . SER A 1 97 ? -8.120 2.898 5.237 1.00 87.19 97 SER A O 1
ATOM 787 N N . PHE A 1 98 ? -7.632 4.432 6.817 1.00 84.25 98 PHE A N 1
ATOM 788 C CA . PHE A 1 98 ? -8.450 3.861 7.872 1.00 84.25 98 PHE A CA 1
ATOM 789 C C . PHE A 1 98 ? -9.494 4.898 8.285 1.00 84.25 98 PHE A C 1
ATOM 791 O O . PHE A 1 98 ? -9.150 6.034 8.572 1.00 84.25 98 PHE A O 1
ATOM 798 N N . GLU A 1 99 ? -10.768 4.541 8.260 1.00 80.94 99 GLU A N 1
ATOM 799 C CA . GLU A 1 99 ? -11.882 5.426 8.613 1.00 80.94 99 GLU A CA 1
ATOM 800 C C . GLU A 1 99 ? -12.969 4.567 9.269 1.00 80.94 99 GLU A C 1
ATOM 802 O O . GLU A 1 99 ? -13.181 3.420 8.870 1.00 80.94 99 GLU A O 1
ATOM 807 N N . ASP A 1 100 ? -13.597 5.065 10.337 1.00 80.44 100 ASP A N 1
ATOM 808 C CA . ASP A 1 100 ? -14.685 4.380 11.059 1.00 80.44 100 ASP A CA 1
ATOM 809 C C . ASP A 1 100 ? -14.407 2.910 11.434 1.00 80.44 100 ASP A C 1
ATOM 811 O O . ASP A 1 100 ? -15.276 2.034 11.392 1.00 80.44 100 ASP A O 1
ATOM 815 N N . GLY A 1 101 ? -13.164 2.602 11.815 1.00 78.44 101 GLY A N 1
ATOM 816 C CA . GLY A 1 101 ? -12.787 1.245 12.211 1.00 78.44 101 GLY A CA 1
ATOM 817 C C . GLY A 1 101 ? -12.511 0.294 11.038 1.00 78.44 101 GLY A C 1
ATOM 818 O O . GLY A 1 101 ? -12.385 -0.917 11.252 1.00 78.44 101 GLY A O 1
ATOM 819 N N . LYS A 1 102 ? -12.450 0.805 9.804 1.00 86.44 102 LYS A N 1
ATOM 820 C CA . LYS A 1 102 ? -12.290 0.023 8.575 1.00 86.44 102 LYS A CA 1
ATOM 821 C C . LYS A 1 102 ? -11.162 0.552 7.704 1.00 86.44 102 LYS A C 1
ATOM 823 O O . LYS A 1 102 ? -10.937 1.751 7.621 1.00 86.44 102 LYS A O 1
ATOM 828 N N . TYR A 1 103 ? -10.497 -0.356 6.998 1.00 88.25 103 TYR A N 1
ATOM 829 C CA . TYR A 1 103 ? -9.493 -0.011 6.001 1.00 88.25 103 TYR A CA 1
ATOM 830 C C . TYR A 1 103 ? -10.091 0.086 4.597 1.00 88.25 103 TYR A C 1
ATOM 832 O O . TYR A 1 103 ? -11.054 -0.603 4.241 1.00 88.25 103 TYR A O 1
ATOM 840 N N . SER A 1 104 ? -9.447 0.900 3.773 1.00 90.75 104 SER A N 1
ATOM 841 C CA . SER A 1 104 ? -9.644 0.977 2.333 1.00 90.75 104 SER A CA 1
ATOM 842 C C . SER A 1 104 ? -8.289 1.023 1.635 1.00 90.75 104 SER A C 1
ATOM 844 O O . SER A 1 104 ? -7.308 1.499 2.208 1.00 90.75 104 SER A O 1
ATOM 846 N N . ILE A 1 105 ? -8.239 0.516 0.406 1.00 91.81 105 ILE A N 1
ATOM 847 C CA . ILE A 1 105 ? -7.059 0.578 -0.454 1.00 91.81 105 ILE A CA 1
ATOM 848 C C . ILE A 1 105 ? -7.458 1.139 -1.818 1.00 91.81 105 ILE A C 1
ATOM 850 O O . ILE A 1 105 ? -8.409 0.674 -2.452 1.00 91.81 105 ILE A O 1
ATOM 854 N N . THR A 1 106 ? -6.754 2.180 -2.250 1.00 91.81 106 THR A N 1
ATOM 855 C CA . THR A 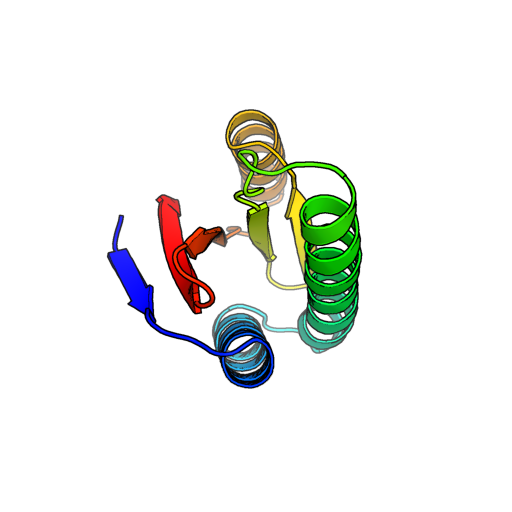1 106 ? -7.046 2.930 -3.478 1.00 91.81 106 THR A CA 1
ATOM 856 C C . THR A 1 106 ? -5.782 3.051 -4.308 1.00 91.81 106 THR A C 1
ATOM 858 O O . THR A 1 106 ? -4.759 3.490 -3.799 1.00 91.81 106 THR A O 1
ATOM 861 N N . PHE A 1 107 ? -5.846 2.695 -5.587 1.00 90.38 107 PHE A N 1
ATOM 862 C CA . PHE A 1 107 ? -4.742 2.905 -6.517 1.00 90.38 107 PHE A CA 1
ATOM 863 C C . PHE A 1 107 ? -4.646 4.389 -6.894 1.00 90.38 107 PHE A C 1
ATOM 865 O O . PHE A 1 107 ? -5.654 5.001 -7.290 1.00 90.38 107 PHE A O 1
ATOM 872 N N . VAL A 1 108 ? -3.451 4.969 -6.748 1.00 87.81 108 VAL A N 1
ATOM 873 C CA . VAL A 1 108 ? -3.224 6.414 -6.908 1.00 87.81 108 VAL A CA 1
ATOM 874 C C . VAL A 1 108 ? -2.251 6.792 -8.021 1.00 87.81 108 VAL A C 1
ATOM 876 O O . VAL A 1 108 ? -2.343 7.928 -8.483 1.00 87.81 108 VAL A O 1
ATOM 879 N N . GLY A 1 109 ? -1.405 5.879 -8.491 1.00 77.81 109 GLY A N 1
ATOM 880 C CA . GLY A 1 109 ? -0.443 6.140 -9.564 1.00 77.81 109 GLY A CA 1
ATOM 881 C C . GLY A 1 109 ? 0.463 4.953 -9.777 1.00 77.81 109 GLY A C 1
ATOM 882 O O . GLY A 1 109 ? 0.858 4.371 -8.748 1.00 77.81 109 GLY A O 1
#

Sequence (109 aa):
MATIATNLTLSKLIAKMREIAKETAESTYALSDALYDVQLIAENHEQTRKEAKWYIPSFYWCVRNNGTHILNTMVEAAKWSAQQEAEKENPRVYRISFEDGKYSITFVG